Protein AF-A0A8T6NEL0-F1 (afdb_monomer_lite)

Radius of gyration: 14.2 Å; chains: 1; bounding box: 30×35×38 Å

pLDDT: mean 91.26, std 9.51, range [41.19, 97.81]

Sequence (74 aa):
MGSADPLTVLQESLRGAPIIWKGEYPYFIHPISDGIPRMDPDVLRATRDLIVSSVDWSQVDLIVSVEAMGLPLL

Structure (mmCIF, N/CA/C/O backbone):
data_AF-A0A8T6NEL0-F1
#
_entry.id   AF-A0A8T6NEL0-F1
#
loop_
_atom_site.group_PDB
_atom_site.id
_atom_site.type_symbol
_atom_site.label_atom_id
_atom_site.label_alt_id
_atom_site.label_comp_id
_atom_site.label_asym_id
_atom_site.label_entity_id
_atom_site.label_seq_id
_atom_site.pdbx_PDB_ins_code
_atom_site.Cartn_x
_atom_site.Cartn_y
_atom_site.Cartn_z
_atom_site.occupancy
_atom_site.B_iso_or_equiv
_atom_site.auth_seq_id
_atom_site.auth_comp_id
_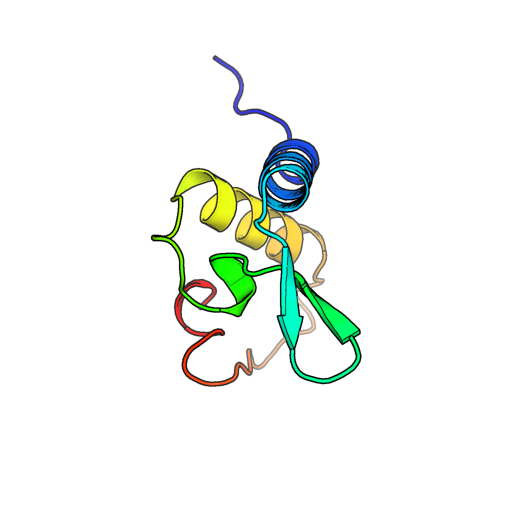atom_site.auth_asym_id
_atom_site.auth_atom_id
_atom_site.pdbx_PDB_model_num
ATOM 1 N N . MET A 1 1 ? 8.946 20.048 5.865 1.00 41.19 1 MET A N 1
ATOM 2 C CA . MET A 1 1 ? 8.531 19.788 4.472 1.00 41.19 1 MET A CA 1
ATOM 3 C C . MET A 1 1 ? 7.262 18.969 4.567 1.00 41.19 1 MET A C 1
ATOM 5 O O . MET A 1 1 ? 7.321 17.917 5.185 1.00 41.19 1 MET A O 1
ATOM 9 N N . GLY A 1 2 ? 6.117 19.508 4.138 1.00 52.47 2 GLY A N 1
ATOM 10 C CA . GLY A 1 2 ? 4.848 18.777 4.224 1.00 52.47 2 GLY A CA 1
ATOM 11 C C . GLY A 1 2 ? 4.972 17.486 3.426 1.00 52.47 2 GLY A C 1
ATOM 12 O O . GLY A 1 2 ? 5.431 17.534 2.286 1.00 52.47 2 GLY A O 1
ATOM 13 N N . SER A 1 3 ? 4.668 16.349 4.045 1.00 62.66 3 SER A N 1
ATOM 14 C CA . SER A 1 3 ? 4.619 15.067 3.346 1.00 62.66 3 SER A CA 1
ATOM 15 C C . SER A 1 3 ? 3.682 15.197 2.146 1.00 62.66 3 SER A C 1
ATOM 17 O O . SER A 1 3 ? 2.618 15.807 2.269 1.00 62.66 3 SER A O 1
ATOM 19 N N . ALA A 1 4 ? 4.097 14.676 0.991 1.00 75.50 4 ALA A N 1
ATOM 20 C CA . ALA A 1 4 ? 3.254 14.641 -0.197 1.00 75.50 4 ALA A CA 1
ATOM 21 C C . ALA A 1 4 ? 1.914 13.954 0.118 1.00 75.50 4 ALA A C 1
ATOM 23 O O . ALA A 1 4 ? 1.847 13.079 0.984 1.00 75.50 4 ALA A O 1
ATOM 24 N N . ASP A 1 5 ? 0.856 14.372 -0.577 1.00 93.69 5 ASP A N 1
ATOM 25 C CA . ASP A 1 5 ? -0.469 13.765 -0.465 1.00 93.69 5 ASP A CA 1
ATOM 26 C C . ASP A 1 5 ? -0.383 12.233 -0.683 1.00 93.69 5 ASP A C 1
ATOM 28 O O . ASP A 1 5 ? 0.181 11.806 -1.698 1.00 93.69 5 ASP A O 1
ATOM 32 N N . PRO A 1 6 ? -0.909 11.396 0.236 1.00 95.75 6 PRO A N 1
ATOM 33 C CA . PRO A 1 6 ? -0.807 9.939 0.144 1.00 95.75 6 PRO A CA 1
ATOM 34 C C . PRO A 1 6 ? -1.312 9.361 -1.180 1.00 95.75 6 PRO A C 1
ATOM 36 O O . PRO A 1 6 ? -0.699 8.444 -1.731 1.00 95.75 6 PRO A O 1
ATOM 39 N N . LEU A 1 7 ? -2.400 9.912 -1.728 1.00 96.50 7 LEU A N 1
ATOM 40 C CA . LEU A 1 7 ? -2.932 9.456 -3.011 1.00 96.50 7 LEU A CA 1
ATOM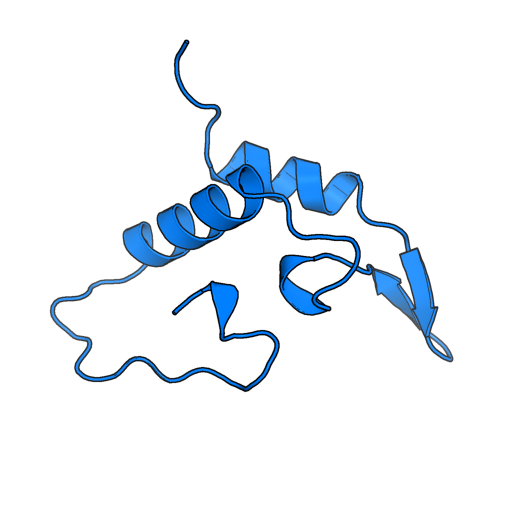 41 C C . LEU A 1 7 ? -1.940 9.731 -4.142 1.00 96.50 7 LEU A C 1
ATOM 43 O O . LEU A 1 7 ? -1.695 8.856 -4.970 1.00 96.50 7 LEU A O 1
ATOM 47 N N . THR A 1 8 ? -1.327 10.911 -4.144 1.00 97.06 8 THR A N 1
ATOM 48 C CA . THR A 1 8 ? -0.277 11.268 -5.101 1.00 97.06 8 THR A CA 1
ATOM 49 C C . THR A 1 8 ? 0.917 10.312 -5.007 1.00 97.06 8 THR A C 1
ATOM 51 O O . THR A 1 8 ? 1.365 9.808 -6.034 1.00 97.06 8 THR A O 1
ATOM 54 N N . VAL A 1 9 ? 1.391 9.993 -3.796 1.00 96.50 9 VAL A N 1
ATOM 55 C CA . VAL A 1 9 ? 2.508 9.047 -3.588 1.00 96.50 9 VAL A CA 1
ATOM 56 C C . VAL A 1 9 ? 2.199 7.671 -4.189 1.00 96.50 9 VAL A C 1
ATOM 58 O O . VAL A 1 9 ? 3.017 7.128 -4.932 1.00 96.50 9 VAL A O 1
ATOM 61 N N . LEU A 1 10 ? 1.011 7.122 -3.915 1.00 95.62 10 LEU A N 1
ATOM 62 C CA . LEU A 1 10 ? 0.599 5.816 -4.440 1.00 95.62 10 LEU A CA 1
ATOM 63 C C . LEU A 1 10 ? 0.379 5.835 -5.965 1.00 95.62 10 LEU A C 1
ATOM 65 O O . LEU A 1 10 ? 0.691 4.869 -6.659 1.00 95.62 10 LEU A O 1
ATOM 69 N N . GLN A 1 11 ? -0.153 6.926 -6.519 1.00 95.75 11 GLN A N 1
ATOM 70 C CA . GLN A 1 11 ? -0.332 7.042 -7.967 1.00 95.75 11 GLN A CA 1
ATOM 71 C C . GLN A 1 11 ? 1.005 7.099 -8.707 1.00 95.75 11 GLN A C 1
ATOM 73 O O . GLN A 1 11 ? 1.158 6.442 -9.736 1.00 95.75 11 GLN A O 1
ATOM 78 N N . GLU A 1 12 ? 1.972 7.860 -8.194 1.00 95.94 12 GLU A N 1
ATOM 79 C CA . GLU A 1 12 ? 3.307 7.933 -8.792 1.00 95.94 12 GLU A CA 1
ATOM 80 C C . GLU A 1 12 ? 4.043 6.590 -8.707 1.00 95.94 12 GLU A C 1
ATOM 82 O O . GLU A 1 12 ? 4.674 6.178 -9.683 1.00 95.94 12 GLU A O 1
ATOM 87 N N . SER A 1 13 ? 3.899 5.847 -7.602 1.00 94.81 13 SER A N 1
ATOM 88 C CA . SER A 1 13 ? 4.508 4.516 -7.487 1.00 94.81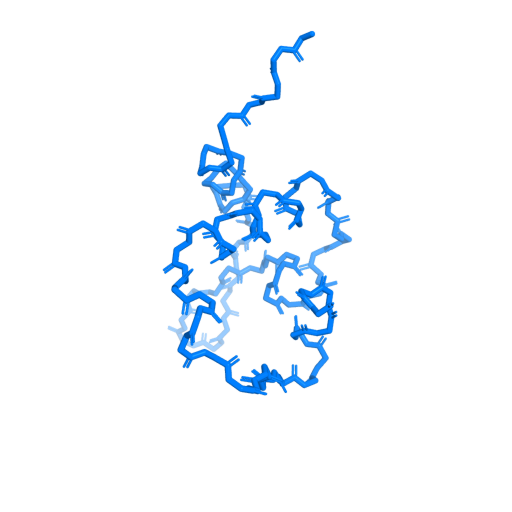 13 SER A CA 1
ATOM 89 C C . SER A 1 13 ? 3.945 3.526 -8.513 1.00 94.81 13 SER A C 1
ATOM 91 O O . SER A 1 13 ? 4.693 2.728 -9.077 1.00 94.81 13 SER A O 1
ATOM 93 N N . LEU A 1 14 ? 2.645 3.614 -8.815 1.00 94.62 14 LEU A N 1
ATOM 94 C CA . LEU A 1 14 ? 2.003 2.811 -9.858 1.00 94.62 14 LEU A CA 1
ATOM 95 C C . LEU A 1 14 ? 2.414 3.236 -11.272 1.00 94.62 14 LEU A C 1
ATOM 97 O O . LEU A 1 14 ? 2.658 2.374 -12.113 1.00 94.62 14 LEU A O 1
ATOM 101 N N . ARG A 1 15 ? 2.525 4.542 -11.553 1.00 94.75 15 ARG A N 1
ATOM 102 C CA . ARG A 1 15 ? 2.975 5.048 -12.867 1.00 94.75 15 ARG A CA 1
ATOM 103 C C . ARG A 1 15 ? 4.397 4.596 -13.205 1.00 94.75 15 ARG A C 1
ATOM 105 O O . ARG A 1 15 ? 4.698 4.382 -14.376 1.00 94.75 15 ARG A O 1
ATOM 112 N N . GLY A 1 16 ? 5.250 4.440 -12.192 1.00 90.06 16 GLY A N 1
ATOM 113 C CA . GLY A 1 16 ? 6.615 3.932 -12.335 1.00 90.06 16 GLY A CA 1
ATOM 114 C C . GLY A 1 16 ? 6.743 2.403 -12.354 1.00 90.06 16 GLY A C 1
ATOM 115 O O . GLY A 1 16 ? 7.858 1.900 -12.498 1.00 90.06 16 GLY A O 1
ATOM 116 N N . ALA A 1 17 ? 5.647 1.655 -12.188 1.00 95.25 17 ALA A N 1
ATOM 117 C CA . ALA A 1 17 ? 5.699 0.202 -12.070 1.00 95.25 17 ALA A CA 1
ATOM 118 C C . ALA A 1 17 ? 6.076 -0.468 -13.408 1.00 95.25 17 ALA A C 1
ATOM 120 O O . ALA A 1 17 ? 5.491 -0.146 -14.448 1.00 95.25 17 ALA A O 1
ATOM 121 N N . PRO A 1 18 ? 7.020 -1.428 -13.419 1.00 94.88 18 PRO A N 1
ATOM 122 C CA . PRO A 1 18 ? 7.343 -2.176 -14.626 1.00 94.88 18 PRO A CA 1
ATOM 123 C C . PRO A 1 18 ? 6.156 -3.034 -15.070 1.00 94.88 18 PRO A C 1
ATOM 125 O O . PRO A 1 18 ? 5.479 -3.657 -14.253 1.00 94.88 18 PRO A O 1
ATOM 128 N N . ILE A 1 19 ? 5.943 -3.107 -16.383 1.00 95.69 19 ILE A N 1
ATOM 129 C CA . ILE A 1 19 ? 4.904 -3.931 -17.004 1.00 95.69 19 ILE A CA 1
ATOM 130 C C . ILE A 1 19 ? 5.574 -5.084 -17.749 1.00 95.69 19 ILE A C 1
ATOM 132 O O . ILE A 1 19 ? 6.461 -4.869 -18.575 1.00 95.69 19 ILE A O 1
ATOM 136 N N . ILE A 1 20 ? 5.129 -6.306 -17.469 1.00 94.94 20 ILE A N 1
ATOM 137 C CA . ILE A 1 20 ? 5.551 -7.530 -18.154 1.00 94.94 20 ILE A CA 1
ATOM 138 C C . ILE A 1 20 ? 4.359 -8.197 -18.839 1.00 94.94 20 ILE A C 1
ATOM 140 O O . ILE A 1 20 ? 3.208 -7.924 -18.512 1.00 94.94 20 ILE A O 1
ATOM 144 N N . TRP A 1 21 ? 4.619 -9.123 -19.757 1.00 96.69 21 TRP A N 1
ATOM 145 C CA . TRP A 1 21 ? 3.584 -10.017 -20.272 1.00 96.69 21 TRP A CA 1
ATOM 146 C C . TRP A 1 21 ? 3.469 -11.244 -19.376 1.00 96.69 21 TRP A C 1
ATOM 148 O O . TRP A 1 21 ? 4.438 -11.983 -19.199 1.00 96.69 21 TRP A O 1
ATOM 158 N N . LYS A 1 22 ? 2.278 -11.481 -18.826 1.00 92.69 22 LYS A N 1
ATOM 159 C CA . LYS A 1 22 ? 1.955 -12.706 -18.100 1.00 92.69 22 LYS A CA 1
ATOM 160 C C . LYS A 1 22 ? 0.992 -13.529 -18.947 1.00 92.69 22 LYS A C 1
ATOM 162 O O . LYS A 1 22 ? -0.218 -13.334 -18.909 1.00 92.69 22 LYS A O 1
ATOM 167 N N . GLY A 1 23 ? 1.544 -14.440 -19.746 1.00 94.69 23 GLY A N 1
ATOM 168 C CA . GLY A 1 23 ? 0.767 -15.147 -20.764 1.00 94.69 23 GLY A CA 1
ATOM 169 C C . GLY A 1 23 ? 0.237 -14.159 -21.801 1.00 94.69 23 GLY A C 1
ATOM 170 O O . GLY A 1 23 ? 1.020 -13.497 -22.474 1.00 94.69 23 GLY A O 1
ATOM 171 N N . GLU A 1 24 ? -1.084 -14.039 -21.897 1.00 96.19 24 GLU A N 1
ATOM 172 C CA . GLU A 1 24 ? -1.753 -13.233 -22.926 1.00 96.19 24 GLU A CA 1
ATOM 173 C C . GLU A 1 24 ? -2.126 -11.812 -22.470 1.00 96.19 24 GLU A C 1
ATOM 175 O O . GLU A 1 24 ? -2.796 -11.095 -23.211 1.00 96.19 24 GLU A O 1
ATOM 180 N N . TYR A 1 25 ? -1.714 -11.374 -21.272 1.00 96.75 25 TYR A N 1
ATOM 181 C CA . TYR A 1 25 ? -2.081 -10.049 -20.759 1.00 96.75 25 TYR A CA 1
ATOM 182 C C . TYR A 1 25 ? -0.905 -9.276 -20.138 1.00 96.75 25 TYR A C 1
ATOM 184 O O . TYR A 1 25 ? 0.011 -9.885 -19.570 1.00 96.75 25 TYR A O 1
ATOM 192 N N . PRO A 1 26 ? -0.909 -7.930 -20.230 1.00 96.44 26 PRO A N 1
ATOM 193 C CA . PRO A 1 26 ? 0.063 -7.097 -19.540 1.00 96.44 26 PRO A CA 1
ATOM 194 C C . PRO A 1 26 ? -0.218 -7.094 -18.033 1.00 96.44 26 PRO A C 1
ATOM 196 O O . PRO A 1 26 ? -1.350 -6.896 -17.593 1.00 96.44 26 PRO A O 1
ATOM 199 N N . TYR A 1 27 ? 0.826 -7.288 -17.238 1.00 94.75 27 TYR A N 1
ATOM 200 C CA . TYR A 1 27 ? 0.786 -7.315 -15.783 1.00 94.75 27 TYR A CA 1
ATOM 201 C C . TYR A 1 27 ? 1.815 -6.329 -15.236 1.00 94.75 27 TYR A C 1
ATOM 203 O O . TYR A 1 27 ? 2.996 -6.415 -15.577 1.00 94.75 27 TYR A O 1
ATOM 211 N N . PHE A 1 28 ? 1.376 -5.384 -14.408 1.00 94.81 28 PHE A N 1
ATOM 212 C CA . PHE A 1 28 ? 2.294 -4.518 -13.677 1.00 94.81 28 PHE A CA 1
ATOM 213 C C . PHE A 1 28 ? 2.853 -5.280 -12.474 1.00 94.81 28 PHE A C 1
ATOM 215 O O . PHE A 1 28 ? 2.122 -6.012 -11.816 1.00 94.81 28 PHE A O 1
ATOM 222 N N . ILE A 1 29 ? 4.134 -5.097 -12.178 1.00 94.56 29 ILE A N 1
ATOM 223 C CA . ILE A 1 29 ? 4.757 -5.615 -10.959 1.00 94.56 29 ILE A CA 1
ATOM 224 C C . ILE A 1 29 ? 4.912 -4.441 -10.003 1.00 94.56 29 ILE A C 1
ATOM 226 O O . ILE A 1 29 ? 5.613 -3.478 -10.318 1.00 94.56 29 ILE A O 1
ATOM 230 N N . HIS A 1 30 ? 4.272 -4.509 -8.841 1.00 94.50 30 HIS A N 1
ATOM 231 C CA . HIS A 1 30 ? 4.318 -3.431 -7.859 1.00 94.50 30 HIS A CA 1
ATOM 232 C C . HIS A 1 30 ? 4.592 -3.985 -6.457 1.00 94.50 30 HIS A C 1
ATOM 234 O O . HIS A 1 30 ? 3.986 -4.981 -6.072 1.00 94.50 30 HIS A O 1
ATOM 240 N N . PRO A 1 31 ? 5.444 -3.338 -5.638 1.00 91.88 31 PRO A N 1
ATOM 241 C CA . PRO A 1 31 ? 5.831 -3.857 -4.325 1.00 91.88 31 PRO A CA 1
ATOM 242 C C . PRO A 1 31 ? 4.653 -4.152 -3.384 1.00 91.88 31 PRO A C 1
ATOM 244 O O . PRO A 1 31 ? 4.740 -5.084 -2.591 1.00 91.88 31 PRO A O 1
ATOM 247 N N . ILE A 1 32 ? 3.561 -3.376 -3.460 1.00 91.94 32 ILE A N 1
ATOM 248 C CA . ILE A 1 32 ? 2.351 -3.567 -2.624 1.00 91.94 32 ILE A CA 1
ATOM 249 C C . ILE A 1 32 ? 1.597 -4.845 -2.985 1.00 91.94 32 ILE A C 1
ATOM 251 O O . ILE A 1 32 ? 1.077 -5.506 -2.094 1.00 91.94 32 ILE A O 1
ATOM 255 N N . SER A 1 33 ? 1.537 -5.199 -4.269 1.00 88.50 33 SER A N 1
ATOM 256 C CA . SER A 1 33 ? 0.938 -6.457 -4.699 1.00 88.50 33 SER A CA 1
ATOM 257 C C . SER A 1 33 ? 1.967 -7.573 -4.594 1.00 88.50 33 SER A C 1
ATOM 259 O O . SER A 1 33 ? 1.802 -8.499 -3.825 1.00 88.50 33 SER A O 1
ATOM 261 N N . ASP A 1 34 ? 3.071 -7.494 -5.316 1.00 90.44 34 ASP A N 1
ATOM 262 C CA . ASP A 1 34 ? 3.894 -8.665 -5.621 1.00 90.44 34 ASP A CA 1
ATOM 263 C C . ASP A 1 34 ? 5.033 -8.901 -4.619 1.00 90.44 34 ASP A C 1
ATOM 265 O O . ASP A 1 34 ? 5.777 -9.873 -4.744 1.00 90.44 34 ASP A O 1
ATOM 269 N N . GLY A 1 35 ? 5.227 -7.994 -3.653 1.00 88.06 35 GLY A N 1
ATOM 270 C CA . GLY A 1 35 ? 6.370 -8.011 -2.731 1.00 88.06 35 GLY A CA 1
ATOM 271 C C . GLY A 1 35 ? 7.722 -7.740 -3.408 1.00 88.06 35 GLY A C 1
ATOM 272 O O . GLY A 1 35 ? 8.761 -7.744 -2.745 1.00 88.06 35 GLY A O 1
ATOM 273 N N . ILE A 1 36 ? 7.709 -7.494 -4.722 1.00 89.69 36 ILE A N 1
ATOM 274 C CA . ILE A 1 36 ? 8.854 -7.129 -5.550 1.00 89.69 36 ILE A CA 1
ATOM 275 C C . ILE A 1 36 ? 8.474 -5.967 -6.485 1.00 89.69 36 ILE A C 1
ATOM 277 O O . ILE A 1 36 ? 7.317 -5.872 -6.893 1.00 89.69 36 ILE A O 1
ATOM 281 N N . PRO A 1 37 ? 9.427 -5.099 -6.870 1.00 90.56 37 PRO A N 1
ATOM 282 C CA . PRO A 1 37 ? 10.757 -4.918 -6.271 1.00 90.56 37 PRO A CA 1
ATOM 283 C C . PRO A 1 37 ? 10.676 -4.512 -4.785 1.00 90.56 37 PRO A C 1
ATOM 285 O O . PRO A 1 37 ? 9.601 -4.504 -4.197 1.00 90.56 37 PRO A O 1
ATOM 288 N N . ARG A 1 38 ? 11.813 -4.238 -4.130 1.00 91.81 38 ARG A N 1
ATOM 289 C CA . ARG A 1 38 ? 11.836 -3.904 -2.694 1.00 91.81 38 ARG A CA 1
ATOM 290 C C . ARG A 1 38 ? 10.830 -2.790 -2.366 1.00 91.81 38 ARG A C 1
ATOM 292 O O . ARG A 1 38 ? 10.828 -1.756 -3.023 1.00 91.81 38 ARG A O 1
ATOM 299 N N . MET A 1 39 ? 10.041 -3.001 -1.312 1.00 92.19 39 MET A N 1
ATOM 300 C CA . MET A 1 39 ? 9.055 -2.036 -0.826 1.00 92.19 39 MET A CA 1
ATOM 301 C C . MET A 1 39 ? 9.683 -0.689 -0.455 1.00 92.19 39 MET A C 1
ATOM 303 O O . MET A 1 39 ? 10.638 -0.640 0.326 1.00 92.19 39 MET A O 1
ATOM 307 N N . ASP A 1 40 ? 9.084 0.390 -0.961 1.00 94.06 40 ASP A N 1
ATOM 308 C CA . ASP A 1 40 ? 9.348 1.751 -0.507 1.00 94.06 40 ASP A CA 1
ATOM 309 C C . ASP A 1 40 ? 8.483 2.055 0.735 1.00 94.06 40 ASP A C 1
ATOM 311 O O . ASP A 1 40 ? 7.253 1.927 0.683 1.00 94.06 40 ASP A O 1
ATOM 315 N N . PRO A 1 41 ? 9.088 2.439 1.872 1.00 94.25 41 PRO A N 1
ATOM 316 C CA . PRO A 1 41 ? 8.345 2.700 3.096 1.00 94.25 41 PRO A CA 1
ATOM 317 C C . PRO A 1 41 ? 7.379 3.893 2.998 1.00 94.25 41 PRO A C 1
ATOM 319 O O . PRO A 1 41 ? 6.396 3.908 3.740 1.00 94.25 41 PRO A O 1
ATOM 322 N N . ASP A 1 42 ? 7.614 4.875 2.122 1.00 95.38 42 ASP A N 1
ATOM 323 C CA . ASP A 1 42 ? 6.694 6.003 1.927 1.00 95.38 42 ASP A CA 1
ATOM 324 C C . ASP A 1 42 ? 5.441 5.578 1.160 1.00 95.38 42 ASP A C 1
ATOM 326 O O . ASP A 1 42 ? 4.333 5.959 1.537 1.00 95.38 42 ASP A O 1
ATOM 330 N N . VAL A 1 43 ? 5.589 4.701 0.163 1.00 95.19 43 VAL A N 1
ATOM 331 C CA . VAL A 1 43 ? 4.455 4.103 -0.563 1.00 95.19 43 VAL A CA 1
ATOM 332 C C . VAL A 1 43 ? 3.617 3.227 0.365 1.00 95.19 43 VAL A C 1
ATOM 334 O O . VAL A 1 43 ? 2.386 3.298 0.345 1.00 95.19 43 VAL A O 1
ATOM 337 N N . LEU A 1 44 ? 4.264 2.436 1.227 1.00 95.31 44 LEU A N 1
ATOM 338 C CA . LEU A 1 44 ? 3.559 1.612 2.208 1.00 95.31 44 LEU A CA 1
ATOM 339 C C . LEU A 1 44 ? 2.768 2.465 3.209 1.00 95.31 44 LEU A C 1
ATOM 341 O O . LEU A 1 44 ? 1.596 2.187 3.463 1.00 95.31 44 LEU A O 1
ATOM 345 N N . ARG A 1 45 ? 3.384 3.529 3.744 1.00 95.44 45 ARG A N 1
ATOM 346 C CA . ARG A 1 45 ? 2.707 4.484 4.636 1.00 95.44 45 ARG A CA 1
ATOM 347 C C . ARG A 1 45 ? 1.520 5.146 3.954 1.00 95.44 45 ARG A C 1
ATOM 349 O O . ARG A 1 45 ? 0.433 5.128 4.518 1.00 95.44 45 ARG A O 1
ATOM 356 N N . ALA A 1 46 ? 1.713 5.650 2.737 1.00 96.25 46 ALA A N 1
ATOM 357 C CA . ALA A 1 46 ? 0.652 6.279 1.966 1.00 96.25 46 ALA A CA 1
ATOM 358 C C . ALA A 1 46 ? -0.526 5.321 1.728 1.00 96.25 46 ALA A C 1
ATOM 360 O O . ALA A 1 46 ? -1.677 5.688 1.950 1.00 96.25 46 ALA A O 1
ATOM 361 N N . THR A 1 47 ? -0.239 4.069 1.358 1.00 95.19 47 THR A N 1
ATOM 362 C CA . THR A 1 47 ? 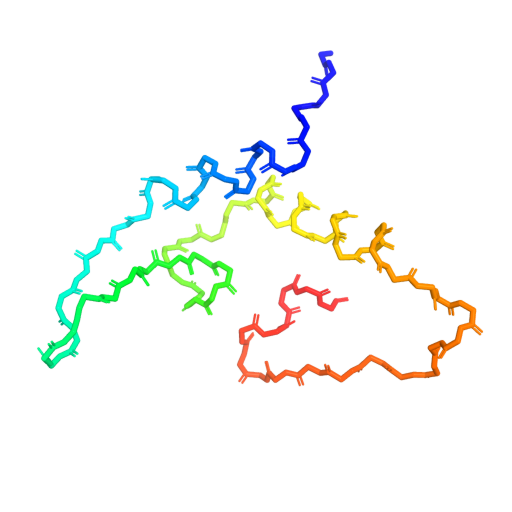-1.260 3.026 1.167 1.00 95.19 47 THR A CA 1
ATOM 363 C C . THR A 1 47 ? -2.044 2.772 2.455 1.00 95.19 47 THR A C 1
ATOM 365 O O . THR A 1 47 ? -3.273 2.771 2.440 1.00 95.19 47 THR A O 1
ATOM 368 N N . ARG A 1 48 ? -1.349 2.605 3.586 1.00 93.94 48 ARG A N 1
ATOM 369 C CA . ARG A 1 48 ? -1.979 2.399 4.896 1.00 93.94 48 ARG A CA 1
ATOM 370 C C . ARG A 1 48 ? -2.820 3.601 5.323 1.00 93.94 48 ARG A C 1
ATOM 372 O O . ARG A 1 48 ? -3.939 3.406 5.779 1.00 93.94 48 ARG A O 1
ATOM 379 N N . ASP A 1 49 ? -2.327 4.824 5.152 1.00 95.38 49 ASP A N 1
ATOM 380 C CA . ASP A 1 49 ? -3.059 6.037 5.534 1.00 95.38 49 ASP A CA 1
ATOM 381 C C . ASP A 1 49 ? -4.346 6.200 4.706 1.00 95.38 49 ASP A C 1
ATOM 383 O O . ASP A 1 49 ? -5.397 6.551 5.248 1.00 95.38 49 ASP A O 1
ATOM 387 N N . LEU A 1 50 ? -4.300 5.868 3.410 1.00 95.94 50 LEU A N 1
ATOM 388 C CA . LEU A 1 50 ? -5.484 5.825 2.545 1.00 95.94 50 LEU A CA 1
ATOM 389 C C . LEU A 1 50 ? -6.490 4.756 2.991 1.00 95.94 50 LEU A C 1
ATOM 391 O O . LEU A 1 50 ? -7.680 5.047 3.062 1.00 95.94 50 LEU A O 1
ATOM 395 N N . ILE A 1 51 ? -6.039 3.543 3.330 1.00 94.25 51 ILE A N 1
ATOM 396 C CA . ILE A 1 51 ? -6.924 2.486 3.853 1.00 94.25 51 ILE A CA 1
ATOM 397 C C . ILE A 1 51 ? -7.572 2.944 5.163 1.00 94.25 51 ILE A C 1
ATOM 399 O O . ILE A 1 51 ? -8.792 2.906 5.290 1.00 94.25 51 ILE A O 1
ATOM 403 N N . VAL A 1 52 ? -6.774 3.434 6.116 1.00 94.50 52 VAL A N 1
ATOM 404 C CA . VAL A 1 52 ? -7.251 3.865 7.438 1.00 94.50 52 VAL A CA 1
ATOM 405 C C . VAL A 1 52 ? -8.252 5.007 7.339 1.00 94.50 52 VAL A C 1
ATOM 407 O O . VAL A 1 52 ? -9.264 4.977 8.033 1.00 94.50 52 VAL A O 1
ATOM 410 N N . SER A 1 53 ? -8.013 5.982 6.466 1.00 95.94 53 SER A N 1
ATOM 411 C CA . SER A 1 53 ? -8.944 7.098 6.259 1.00 95.94 53 SER A CA 1
ATOM 412 C C . SER A 1 53 ? -10.218 6.717 5.497 1.00 95.94 53 SER A C 1
ATOM 414 O O . SER A 1 53 ? -11.203 7.447 5.580 1.00 95.94 53 SER A O 1
ATOM 416 N N . SER A 1 54 ? -10.226 5.585 4.788 1.00 95.38 54 SER A N 1
ATOM 417 C CA . SER A 1 54 ? -11.365 5.140 3.969 1.00 95.38 54 SER A CA 1
ATOM 418 C C . SER A 1 54 ? -12.316 4.182 4.696 1.00 95.38 54 SER A C 1
ATOM 420 O O . SER A 1 54 ? -13.315 3.761 4.114 1.00 95.38 54 SER A O 1
ATOM 422 N N . VAL A 1 55 ? -12.015 3.810 5.944 1.00 95.75 55 VAL A N 1
ATOM 423 C CA . VAL A 1 55 ? -12.753 2.796 6.710 1.00 95.75 55 VAL A CA 1
ATOM 424 C C . VAL A 1 55 ? -13.408 3.423 7.941 1.00 95.75 55 VAL A C 1
ATOM 426 O O . VAL A 1 55 ? -12.765 4.139 8.707 1.00 95.75 55 VAL A O 1
ATOM 429 N N . ASP A 1 56 ? -14.686 3.109 8.170 1.00 96.88 56 ASP A N 1
ATOM 430 C CA . ASP A 1 56 ? -15.346 3.365 9.454 1.00 96.88 56 ASP A CA 1
ATOM 431 C C . ASP A 1 56 ? -14.985 2.258 10.452 1.00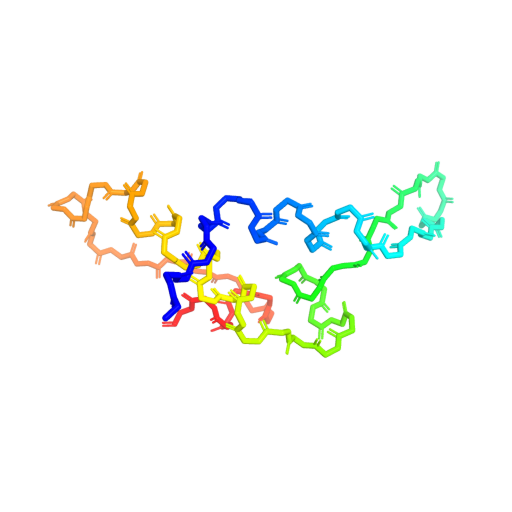 96.88 56 ASP A C 1
ATOM 433 O O . ASP A 1 56 ? -15.633 1.215 10.538 1.00 96.88 56 ASP A O 1
ATOM 437 N N . TRP A 1 57 ? -13.924 2.497 11.219 1.00 95.75 57 TRP A N 1
ATOM 438 C CA . TRP A 1 57 ? -13.391 1.549 12.197 1.00 95.75 57 TRP A CA 1
ATOM 439 C C . TRP A 1 57 ? -14.342 1.241 13.357 1.00 95.75 57 TRP A C 1
ATOM 441 O O . TRP A 1 57 ? -14.139 0.247 14.048 1.00 95.75 57 TRP A O 1
ATOM 451 N N . SER A 1 58 ? -15.389 2.047 13.576 1.00 97.38 58 SER A N 1
ATOM 452 C CA . SER A 1 58 ? -16.377 1.769 14.628 1.00 97.38 58 SER A CA 1
ATOM 453 C C . SER A 1 58 ? -17.242 0.540 14.329 1.00 97.38 58 SER A C 1
ATOM 455 O O . SER A 1 58 ? -17.892 0.020 15.233 1.00 97.38 58 SER A O 1
ATOM 457 N N . GLN A 1 59 ? -17.249 0.089 13.071 1.00 96.88 59 GLN A N 1
ATOM 458 C CA . GLN A 1 59 ? -18.029 -1.044 12.572 1.00 96.88 59 GLN A CA 1
ATOM 459 C C . GLN A 1 59 ? -17.144 -2.249 12.192 1.00 96.88 59 GLN A C 1
ATOM 461 O O . GLN A 1 59 ? -17.598 -3.139 11.474 1.00 96.88 59 GLN A O 1
ATOM 466 N N . VAL A 1 60 ? -15.869 -2.268 12.606 1.00 96.81 60 VAL A N 1
ATOM 467 C CA . VAL A 1 60 ? -14.900 -3.310 12.227 1.00 96.81 60 VAL A CA 1
ATOM 468 C C . VAL A 1 60 ? -14.437 -4.092 13.454 1.00 96.81 60 VAL A C 1
ATOM 470 O O . VAL A 1 60 ? -13.685 -3.579 14.277 1.00 96.81 60 VAL A O 1
ATOM 473 N N . ASP A 1 61 ? -14.825 -5.366 13.530 1.00 97.81 61 ASP A N 1
ATOM 474 C CA . ASP A 1 61 ? -14.404 -6.287 14.598 1.00 97.81 61 ASP A CA 1
ATOM 475 C C . ASP A 1 61 ? -13.172 -7.134 14.229 1.00 97.81 61 ASP A C 1
ATOM 477 O O . ASP A 1 61 ? -12.477 -7.652 15.103 1.00 97.81 61 ASP A O 1
ATOM 481 N N . LEU A 1 62 ? -12.901 -7.313 12.931 1.00 96.31 62 LEU A N 1
ATOM 482 C CA . LEU A 1 62 ? -11.830 -8.177 12.434 1.00 96.31 62 LEU A CA 1
ATOM 483 C C . LEU A 1 62 ? -11.202 -7.614 11.157 1.00 96.31 62 LEU A C 1
ATOM 485 O O . LEU A 1 62 ? -11.904 -7.257 10.213 1.00 96.31 62 LEU A O 1
ATOM 489 N N . ILE A 1 63 ? -9.868 -7.630 11.103 1.00 93.50 63 ILE A N 1
ATOM 490 C CA . ILE A 1 63 ? -9.095 -7.385 9.882 1.00 93.50 63 ILE A CA 1
ATOM 491 C C . ILE A 1 63 ? -8.637 -8.740 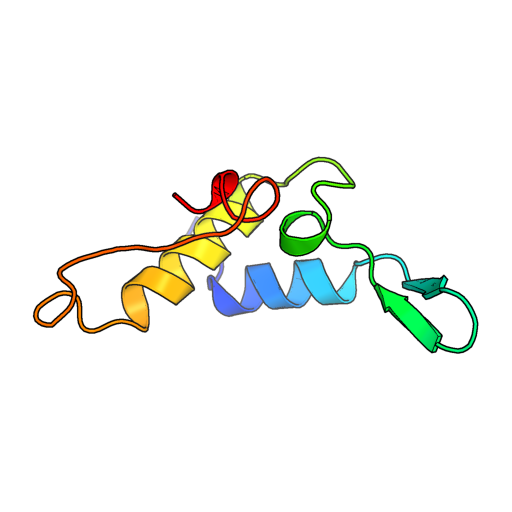9.339 1.00 93.50 63 ILE A C 1
ATOM 493 O O . ILE A 1 63 ? -7.907 -9.470 10.009 1.00 93.50 63 ILE A O 1
ATOM 497 N N . VAL A 1 64 ? -9.070 -9.078 8.125 1.00 93.62 64 VAL A N 1
ATOM 498 C CA . VAL A 1 64 ? -8.676 -10.310 7.428 1.00 93.62 64 VAL A CA 1
ATOM 499 C C . VAL A 1 64 ? -7.801 -9.944 6.241 1.00 93.62 64 VAL A C 1
ATOM 501 O O . VAL A 1 64 ? -8.149 -9.064 5.457 1.00 93.62 64 VAL A O 1
ATOM 504 N N . SER A 1 65 ? -6.675 -10.636 6.096 1.00 90.25 65 SER A N 1
ATOM 505 C CA . SER A 1 65 ? -5.744 -10.436 4.989 1.00 90.25 65 SER A CA 1
ATOM 506 C C . SER A 1 65 ? -5.168 -11.770 4.519 1.00 90.25 65 SER A C 1
ATOM 508 O O . SER A 1 65 ? -5.273 -12.779 5.218 1.00 90.25 65 SER A O 1
ATOM 510 N N . VAL A 1 66 ? -4.580 -11.782 3.324 1.00 87.94 66 VAL A N 1
ATOM 511 C CA . VAL A 1 66 ? -4.033 -12.990 2.693 1.00 87.94 66 VAL A CA 1
ATOM 512 C C . VAL A 1 66 ? -2.509 -12.950 2.726 1.00 87.94 66 VAL A C 1
ATOM 514 O O . VAL A 1 66 ? -1.888 -11.950 2.357 1.00 87.94 66 VAL A O 1
ATOM 517 N N . GLU A 1 67 ? -1.897 -14.052 3.151 1.00 87.50 67 GLU A N 1
ATOM 518 C CA . GLU A 1 67 ? -0.445 -14.214 3.103 1.00 87.50 67 GLU A CA 1
ATOM 519 C C . GLU A 1 67 ? 0.047 -14.394 1.650 1.00 87.50 67 GLU A C 1
ATOM 521 O O . GLU A 1 67 ? -0.604 -15.052 0.842 1.00 87.50 67 GLU A O 1
ATOM 526 N N . ALA A 1 68 ? 1.201 -13.853 1.246 1.00 83.81 68 ALA A N 1
ATOM 527 C CA . ALA A 1 68 ? 2.119 -12.981 2.000 1.00 83.81 68 ALA A CA 1
ATOM 528 C C . ALA A 1 68 ? 1.906 -11.484 1.732 1.00 83.81 68 ALA A C 1
ATOM 530 O O . ALA A 1 68 ? 2.364 -10.643 2.500 1.00 83.81 68 ALA A O 1
ATOM 531 N N . MET A 1 69 ? 1.190 -11.158 0.656 1.00 81.81 69 MET A N 1
ATOM 532 C CA . MET A 1 69 ? 1.052 -9.804 0.105 1.00 81.81 69 MET A CA 1
ATOM 533 C C . MET A 1 69 ? 0.343 -8.847 1.070 1.00 81.81 69 MET A C 1
ATOM 535 O O . MET A 1 69 ? 0.610 -7.652 1.079 1.00 81.81 69 MET A O 1
ATOM 539 N N . GLY A 1 70 ? -0.544 -9.378 1.909 1.00 83.69 70 GLY A N 1
ATOM 540 C CA . GLY A 1 70 ? -1.281 -8.615 2.902 1.00 83.69 70 GLY A CA 1
ATOM 541 C C . GLY A 1 70 ? -0.514 -8.310 4.189 1.00 83.69 70 GLY A C 1
ATOM 542 O O . GLY A 1 70 ? -0.918 -7.414 4.923 1.00 83.69 70 GLY A O 1
ATOM 543 N N . LEU A 1 71 ? 0.584 -9.026 4.464 1.00 86.56 71 LEU A N 1
ATOM 544 C CA . LEU A 1 71 ? 1.341 -8.892 5.713 1.00 86.56 71 LEU A CA 1
ATOM 545 C C . LEU A 1 71 ? 1.935 -7.495 5.938 1.00 86.56 71 LEU A C 1
ATOM 547 O O . LEU A 1 71 ? 1.873 -7.031 7.068 1.00 86.56 71 LEU A O 1
ATOM 551 N N . PRO A 1 72 ? 2.486 -6.789 4.930 1.00 86.69 72 PRO A N 1
ATOM 552 C CA . PRO A 1 72 ? 3.045 -5.454 5.149 1.00 86.69 72 PRO A CA 1
ATOM 553 C C . PRO A 1 72 ? 2.005 -4.391 5.533 1.00 86.69 72 PRO A C 1
ATOM 555 O O . PRO A 1 72 ? 2.391 -3.308 5.970 1.00 86.69 72 PRO A O 1
ATOM 558 N N . LEU A 1 73 ? 0.715 -4.663 5.301 1.00 84.69 73 LEU A N 1
ATOM 559 C CA . LEU A 1 73 ? -0.398 -3.746 5.563 1.00 84.69 73 LEU A CA 1
ATOM 560 C C . LEU A 1 73 ? -1.077 -3.988 6.920 1.00 84.69 73 LEU A C 1
ATOM 562 O O . LEU A 1 73 ? -1.875 -3.145 7.333 1.00 84.69 73 LEU A O 1
ATOM 566 N N . LEU A 1 74 ? -0.784 -5.120 7.571 1.00 72.50 74 LEU A N 1
ATOM 567 C CA . LEU A 1 74 ? -1.195 -5.439 8.941 1.00 72.50 74 LEU A CA 1
ATOM 568 C C . LEU A 1 74 ? -0.186 -4.864 9.943 1.00 72.50 74 LEU A C 1
ATOM 570 O O . LEU A 1 74 ? -0.643 -4.351 10.987 1.00 72.50 74 LEU A O 1
#

Secondary structure (DSSP, 8-state):
-PPPPHHHHHHHHHHT--EEEETTEEEE--HHHHS-SPPPHHHHHHHHHHHHHTS-GGG-S-----TTTTGGG-

Foldseek 3Di:
DPQPQLVVLLVVQQVPFDWDDDDPDIDTDGCLANVPDPDDVSNLVSVLVVVVVVDPCVPDPDDDDDPDSCVSND